Protein AF-A0A7J3D605-F1 (afdb_monomer)

Structure (mmCIF, N/CA/C/O backbone):
data_AF-A0A7J3D605-F1
#
_entry.id   AF-A0A7J3D605-F1
#
loop_
_atom_site.group_PDB
_atom_site.id
_atom_site.type_symbol
_atom_site.label_atom_id
_atom_site.label_alt_id
_atom_site.label_comp_id
_atom_site.label_asym_id
_atom_site.label_entity_id
_atom_site.label_seq_id
_atom_site.pdbx_PDB_ins_code
_atom_site.Cartn_x
_atom_site.Cartn_y
_atom_site.Cartn_z
_atom_site.occupancy
_atom_site.B_iso_or_equiv
_atom_site.auth_seq_id
_atom_site.auth_comp_id
_atom_site.auth_asym_id
_atom_site.auth_atom_id
_atom_site.pdbx_PDB_model_num
ATOM 1 N N . MET A 1 1 ? -11.232 12.537 16.073 1.00 71.38 1 MET A N 1
ATOM 2 C CA . MET A 1 1 ? -11.769 11.163 16.136 1.00 71.38 1 MET A CA 1
ATOM 3 C C . MET A 1 1 ? -11.693 10.624 14.723 1.00 71.38 1 MET A C 1
ATOM 5 O O . MET A 1 1 ? -11.995 11.393 13.822 1.00 71.38 1 MET A O 1
ATOM 9 N N . ILE A 1 2 ? -11.177 9.414 14.518 1.00 85.38 2 ILE A N 1
ATOM 10 C CA . ILE A 1 2 ? -11.037 8.836 13.175 1.00 85.38 2 ILE A CA 1
ATOM 11 C C . ILE A 1 2 ? -12.191 7.859 12.984 1.00 85.38 2 ILE A C 1
ATOM 13 O O . ILE A 1 2 ? -12.556 7.164 13.931 1.00 85.38 2 ILE A O 1
ATOM 17 N N . VAL A 1 3 ? -12.793 7.859 11.802 1.00 89.56 3 VAL A N 1
ATOM 18 C CA . VAL A 1 3 ? -13.947 7.022 11.472 1.00 89.56 3 VAL A CA 1
ATOM 19 C C . VAL A 1 3 ? -13.504 5.991 10.444 1.00 89.56 3 VAL A C 1
ATOM 21 O O . VAL A 1 3 ? -12.796 6.341 9.499 1.00 89.56 3 VAL A O 1
ATOM 24 N N . CYS A 1 4 ? -13.876 4.732 10.663 1.00 91.19 4 CYS A N 1
ATOM 25 C CA . CYS A 1 4 ? -13.661 3.660 9.703 1.00 91.19 4 CYS A CA 1
ATOM 26 C C . CYS A 1 4 ? -14.415 3.967 8.406 1.00 91.19 4 CYS A C 1
ATOM 28 O O . CYS A 1 4 ? -15.605 4.278 8.438 1.00 91.19 4 CYS A O 1
ATOM 30 N N . SER A 1 5 ? -13.730 3.850 7.274 1.00 94.38 5 SER A N 1
ATOM 31 C CA . SER A 1 5 ? -14.270 4.124 5.942 1.00 94.38 5 SER A CA 1
ATOM 32 C C . SER A 1 5 ? -15.248 3.063 5.442 1.00 94.38 5 SER A C 1
ATOM 34 O O . SER A 1 5 ? -15.880 3.291 4.419 1.00 94.38 5 SER A O 1
ATOM 36 N N . VAL A 1 6 ? -15.384 1.940 6.155 1.00 95.06 6 VAL A N 1
ATOM 37 C CA . VAL A 1 6 ? -16.303 0.850 5.800 1.00 95.06 6 VAL A CA 1
ATOM 38 C C . VAL A 1 6 ? -17.487 0.791 6.759 1.00 95.06 6 VAL A C 1
ATOM 40 O O . VAL A 1 6 ? -18.611 1.073 6.366 1.00 95.06 6 VAL A O 1
ATOM 43 N N . CYS A 1 7 ? -17.260 0.489 8.040 1.00 94.50 7 CYS A N 1
ATOM 44 C CA . CYS A 1 7 ? -18.358 0.270 8.992 1.00 94.50 7 CYS A CA 1
ATOM 45 C C . CYS A 1 7 ? -18.826 1.533 9.741 1.00 94.50 7 CYS A C 1
ATOM 47 O O . CYS A 1 7 ? -19.731 1.458 10.568 1.00 94.50 7 CYS A O 1
ATOM 49 N N . GLY A 1 8 ? -18.168 2.685 9.551 1.00 93.50 8 GLY A N 1
ATOM 50 C CA . GLY A 1 8 ? -18.451 3.906 10.322 1.00 93.50 8 GLY A CA 1
ATOM 51 C C . GLY A 1 8 ? -18.025 3.847 11.800 1.00 93.50 8 GLY A C 1
ATOM 52 O O . GLY A 1 8 ? -18.247 4.797 12.555 1.00 93.50 8 GLY A O 1
ATOM 53 N N . GLY A 1 9 ? -17.383 2.756 12.226 1.00 90.56 9 GLY A N 1
ATOM 54 C CA . GLY A 1 9 ? -16.877 2.566 13.582 1.00 90.56 9 GLY A CA 1
ATOM 55 C C . GLY A 1 9 ? -15.858 3.632 13.994 1.00 90.56 9 GLY A C 1
ATOM 56 O O . GLY A 1 9 ? -15.071 4.135 13.187 1.00 90.56 9 GLY A O 1
ATOM 57 N N . ARG A 1 10 ? -15.856 3.986 15.283 1.00 87.94 10 ARG A N 1
ATOM 58 C CA . ARG A 1 10 ? -14.944 4.994 15.841 1.00 87.94 10 ARG A CA 1
ATOM 59 C C . ARG A 1 10 ? -13.597 4.368 16.185 1.00 87.94 10 ARG A C 1
ATOM 61 O O . ARG A 1 10 ? -13.510 3.513 17.058 1.00 87.94 10 ARG A O 1
ATOM 68 N N . ILE A 1 11 ? -12.534 4.876 15.574 1.00 84.19 11 ILE A N 1
ATOM 69 C CA . ILE A 1 11 ? -11.158 4.474 15.860 1.00 84.19 11 ILE A CA 1
ATOM 70 C C . ILE A 1 11 ? -10.579 5.447 16.891 1.00 84.19 11 ILE A C 1
ATOM 72 O O . ILE A 1 11 ? -10.310 6.624 16.604 1.00 84.19 11 ILE A O 1
ATOM 76 N N . GLN A 1 12 ? -10.387 4.957 18.116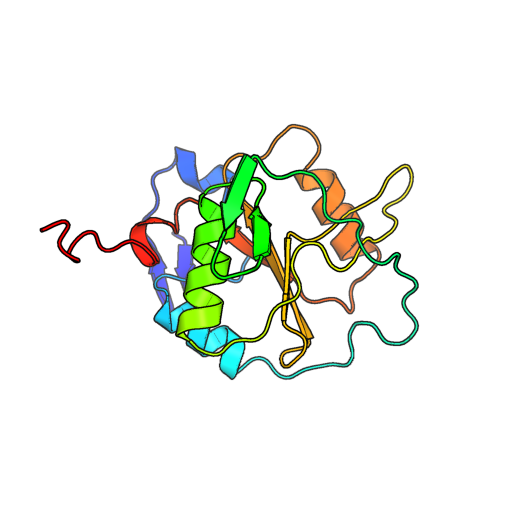 1.00 79.38 12 GLN A N 1
ATOM 77 C CA . GLN A 1 12 ? -9.674 5.697 19.152 1.00 79.38 12 GLN A CA 1
ATOM 78 C C . GLN A 1 12 ? -8.165 5.603 18.893 1.00 79.38 12 GLN A C 1
ATOM 80 O O . GLN A 1 12 ? -7.606 4.517 18.781 1.00 79.38 12 GLN A O 1
ATOM 85 N N . LYS A 1 13 ? -7.492 6.751 18.779 1.00 72.38 13 LYS A N 1
ATOM 86 C CA . LYS A 1 13 ? -6.028 6.833 18.662 1.00 72.38 13 LYS A CA 1
ATOM 87 C C . LYS A 1 13 ? -5.491 7.856 19.647 1.00 72.38 13 LYS A C 1
ATOM 89 O O . LYS A 1 13 ? -6.101 8.920 19.821 1.00 72.38 13 LYS A O 1
ATOM 94 N N . LYS A 1 14 ? -4.332 7.551 20.238 1.00 70.75 14 LYS A N 1
ATOM 95 C CA . LYS A 1 14 ? -3.591 8.491 21.083 1.00 70.75 14 LYS A CA 1
ATOM 96 C C . LYS A 1 14 ? -3.201 9.715 20.247 1.00 70.75 14 LYS A C 1
ATOM 98 O O . LYS A 1 14 ? -3.036 9.636 19.029 1.00 70.75 14 LYS A O 1
ATOM 103 N N . SER A 1 15 ? -3.081 10.876 20.884 1.00 66.06 15 SER A N 1
ATOM 104 C CA . SER A 1 15 ? -2.797 12.147 20.198 1.00 66.06 15 SER A CA 1
ATOM 105 C C . SER A 1 15 ? -1.515 12.095 19.358 1.00 66.06 15 SER A C 1
ATOM 107 O O . SER A 1 15 ? -1.511 12.583 18.228 1.00 66.06 15 SER A O 1
ATOM 109 N N . HIS A 1 16 ? -0.465 11.436 19.862 1.00 67.06 16 HIS A N 1
ATOM 110 C CA . HIS A 1 16 ? 0.809 11.280 19.156 1.00 67.06 16 HIS A CA 1
ATOM 111 C C . HIS A 1 16 ? 0.714 10.421 17.888 1.00 67.06 16 HIS A C 1
ATOM 113 O O . HIS A 1 16 ? 1.522 10.611 16.981 1.00 67.06 16 HIS A O 1
ATOM 119 N N . ASP A 1 17 ? -0.282 9.536 17.789 1.00 69.50 17 ASP A N 1
ATOM 120 C CA . ASP A 1 17 ? -0.466 8.643 16.643 1.00 69.50 17 ASP A CA 1
ATOM 121 C C . ASP A 1 17 ? -1.157 9.324 15.461 1.00 69.50 17 ASP A C 1
ATOM 123 O O . ASP A 1 17 ? -1.003 8.923 14.306 1.00 69.50 17 ASP A O 1
ATOM 127 N N . ARG A 1 18 ? -1.904 10.402 15.726 1.00 70.31 18 ARG A N 1
ATOM 128 C CA . ARG A 1 18 ? -2.664 11.119 14.693 1.00 70.31 18 ARG A CA 1
ATOM 129 C C . ARG A 1 18 ? -1.776 11.719 13.609 1.00 70.31 18 ARG A C 1
ATOM 131 O O . ARG A 1 18 ? -2.226 11.858 12.482 1.00 70.31 18 ARG A O 1
ATOM 138 N N . LYS A 1 19 ? -0.515 12.041 13.916 1.00 70.12 19 LYS A N 1
ATOM 139 C CA . LYS A 1 19 ? 0.434 12.603 12.937 1.00 70.12 19 LYS A CA 1
ATOM 140 C C . LYS A 1 19 ? 0.844 11.608 11.845 1.00 70.12 19 LYS A C 1
ATOM 142 O O . LYS A 1 19 ? 1.393 12.026 10.816 1.00 70.12 19 LYS A O 1
ATOM 147 N N . TYR A 1 20 ? 0.624 10.313 12.080 1.00 67.62 20 TYR A N 1
ATOM 148 C CA . TYR A 1 20 ? 0.895 9.265 11.103 1.00 67.62 20 TYR A CA 1
ATOM 149 C C . TYR A 1 20 ? -0.281 9.071 10.155 1.00 67.62 20 TYR A C 1
ATOM 151 O O . TYR A 1 20 ? -0.019 8.859 8.977 1.00 67.62 20 TYR A O 1
ATOM 159 N N . MET A 1 21 ? -1.515 9.269 10.634 1.00 75.12 21 MET A N 1
ATOM 160 C CA . MET A 1 21 ? -2.759 9.197 9.860 1.00 75.12 21 MET A CA 1
ATOM 161 C C . MET A 1 21 ? -2.790 10.324 8.826 1.00 75.12 21 MET A C 1
ATOM 163 O O . MET A 1 21 ? -3.069 11.480 9.146 1.00 75.12 21 MET A O 1
ATOM 167 N N . PHE A 1 22 ? -2.391 9.996 7.600 1.00 73.81 22 PHE A N 1
ATOM 168 C CA . PHE A 1 22 ? -2.104 11.001 6.579 1.00 73.81 22 PHE A CA 1
ATOM 169 C C . PHE A 1 22 ? -3.339 11.361 5.751 1.00 73.81 22 PHE A C 1
ATOM 171 O O . PHE A 1 22 ? -3.585 12.543 5.513 1.00 73.81 22 PHE A O 1
ATOM 178 N N . ARG A 1 23 ? -4.107 10.357 5.324 1.00 83.62 23 ARG A N 1
ATOM 179 C CA . ARG A 1 23 ? -5.354 10.523 4.571 1.00 83.62 23 ARG A CA 1
ATOM 180 C C . ARG A 1 23 ? -6.215 9.256 4.661 1.00 83.62 23 ARG A C 1
ATOM 182 O O . ARG A 1 23 ? -5.635 8.185 4.837 1.00 83.62 23 ARG A O 1
ATOM 189 N N . PRO A 1 24 ? -7.551 9.368 4.530 1.00 85.62 24 PRO A N 1
ATOM 190 C CA . PRO A 1 24 ? -8.430 8.211 4.366 1.00 85.62 24 PRO A CA 1
ATOM 191 C C . PRO A 1 24 ? -8.146 7.460 3.045 1.00 85.62 24 PRO A C 1
ATOM 193 O O . PRO A 1 24 ? -7.514 8.039 2.153 1.00 85.62 24 PRO A O 1
ATOM 196 N N . PRO A 1 25 ? -8.635 6.215 2.894 1.00 92.50 25 PRO A N 1
ATOM 197 C CA . PRO A 1 25 ? -9.503 5.490 3.829 1.00 92.50 25 PRO A CA 1
ATOM 198 C C . PRO A 1 25 ? -8.787 5.008 5.100 1.00 92.50 25 PRO A C 1
ATOM 200 O O . PRO A 1 25 ? -7.569 4.856 5.131 1.00 92.50 25 PRO A O 1
ATOM 203 N N . TYR A 1 26 ? -9.559 4.800 6.169 1.00 89.94 26 TYR A N 1
ATOM 204 C CA . TYR A 1 26 ? -9.084 4.250 7.441 1.00 89.94 26 TYR A CA 1
ATOM 205 C C . TYR A 1 26 ? -9.890 3.010 7.806 1.00 89.94 26 TYR A C 1
ATOM 207 O O . TYR A 1 26 ? -11.103 2.994 7.614 1.00 89.94 26 TYR A O 1
ATOM 215 N N . PHE A 1 27 ? -9.253 2.010 8.412 1.00 90.00 27 PHE A N 1
ATOM 216 C CA . PHE A 1 27 ? -9.914 0.748 8.747 1.00 90.00 27 PHE A CA 1
ATOM 217 C C . PHE A 1 27 ? -9.770 0.448 10.237 1.00 90.00 27 PHE A C 1
ATOM 219 O O . PHE A 1 27 ? -8.711 0.674 10.827 1.00 90.00 27 PHE A O 1
ATOM 226 N N . CYS A 1 28 ? -10.858 -0.006 10.861 1.00 87.12 28 CYS A N 1
ATOM 227 C CA . CYS A 1 28 ? -10.870 -0.372 12.278 1.00 87.12 28 CYS A CA 1
ATOM 228 C C . CYS A 1 28 ? -10.549 -1.845 12.531 1.00 87.12 28 CYS A C 1
ATOM 230 O O . CYS A 1 28 ? -10.290 -2.184 13.678 1.00 87.12 28 CYS A O 1
ATOM 232 N N . SER A 1 29 ? -10.588 -2.687 11.497 1.00 87.38 29 SER A N 1
ATOM 233 C CA . SER A 1 29 ? -10.287 -4.114 11.573 1.00 87.38 29 SER A CA 1
ATOM 234 C C . SER A 1 29 ? -9.782 -4.641 10.218 1.00 87.38 29 SER A C 1
ATOM 236 O O . SER A 1 29 ? -9.840 -3.913 9.217 1.00 87.38 29 SER A O 1
ATOM 238 N N . GLY A 1 30 ? -9.275 -5.877 10.189 1.00 88.94 30 GLY A N 1
ATOM 239 C CA . GLY A 1 30 ? -8.797 -6.527 8.974 1.00 88.94 30 GLY A CA 1
ATOM 240 C C . GLY A 1 30 ? -9.969 -6.838 8.050 1.00 88.94 30 GLY A C 1
ATOM 241 O O . GLY A 1 30 ? -9.902 -6.581 6.856 1.00 88.94 30 GLY A O 1
ATOM 242 N N . GLU A 1 31 ? -11.104 -7.237 8.617 1.00 91.19 31 GLU A N 1
ATOM 243 C CA . GLU A 1 31 ? -12.359 -7.482 7.903 1.00 91.19 31 GLU A CA 1
ATOM 244 C C . GLU A 1 31 ? -12.841 -6.220 7.187 1.00 91.19 31 GLU A C 1
ATOM 246 O O . GLU A 1 31 ? -13.269 -6.287 6.041 1.00 91.19 31 GLU A O 1
ATOM 251 N N . CYS A 1 32 ? -12.719 -5.044 7.817 1.00 93.12 32 CYS A N 1
ATOM 252 C CA . CYS A 1 32 ? -13.031 -3.783 7.143 1.00 93.12 32 CYS A CA 1
ATOM 253 C C . CYS A 1 32 ? -12.064 -3.488 5.989 1.00 93.12 32 CYS A C 1
ATOM 255 O O . CYS A 1 32 ? -12.485 -2.916 4.988 1.00 93.12 32 CYS A O 1
ATOM 257 N N . LEU A 1 33 ? -10.783 -3.852 6.102 1.00 94.06 33 LEU A N 1
ATOM 258 C CA . LEU A 1 33 ? -9.854 -3.743 4.977 1.00 94.06 33 LEU A CA 1
ATOM 259 C C . LEU A 1 33 ? -10.241 -4.711 3.848 1.00 94.06 33 LEU A C 1
ATOM 261 O O . LEU A 1 33 ? -10.308 -4.291 2.698 1.00 94.06 33 LEU A O 1
ATOM 265 N N . LEU A 1 34 ? -10.524 -5.977 4.164 1.00 94.56 34 LEU A N 1
ATOM 266 C CA . LEU A 1 34 ? -10.934 -6.977 3.176 1.00 94.56 34 LEU A CA 1
ATOM 267 C C . LEU A 1 34 ? -12.211 -6.556 2.459 1.00 94.56 34 LEU A C 1
ATOM 269 O O . LEU A 1 34 ? -12.243 -6.568 1.234 1.00 94.56 34 LEU A O 1
ATOM 273 N N . GLN A 1 35 ? -13.230 -6.123 3.203 1.00 96.31 35 GLN A N 1
ATOM 274 C CA . GLN A 1 35 ? -14.480 -5.632 2.630 1.00 96.31 35 GLN A C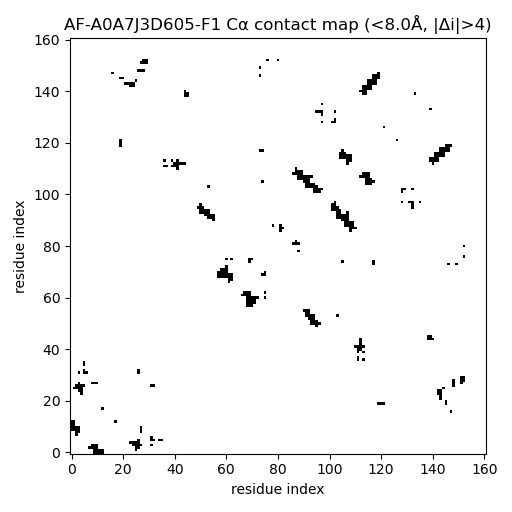A 1
ATOM 275 C C . GLN A 1 35 ? -14.220 -4.475 1.660 1.00 96.31 35 GLN A C 1
ATOM 277 O O . GLN A 1 35 ? -14.723 -4.490 0.542 1.00 96.31 35 GLN A O 1
ATOM 282 N N . PHE A 1 36 ? -13.373 -3.513 2.044 1.00 96.75 36 PHE A N 1
ATOM 283 C CA . PHE A 1 36 ? -12.984 -2.424 1.149 1.00 96.75 36 PHE A CA 1
ATOM 284 C C . PHE A 1 36 ? -12.309 -2.929 -0.130 1.00 96.75 36 PHE A C 1
ATOM 286 O O . PHE A 1 36 ? -12.655 -2.465 -1.210 1.00 96.75 36 PHE A O 1
ATOM 293 N N . ILE A 1 37 ? -11.363 -3.868 -0.021 1.00 96.94 37 ILE A N 1
ATOM 294 C CA . ILE A 1 37 ? -10.661 -4.435 -1.181 1.00 96.94 37 ILE A CA 1
ATOM 295 C C . ILE A 1 37 ? -11.648 -5.170 -2.101 1.00 96.94 37 ILE A C 1
ATOM 297 O O . ILE 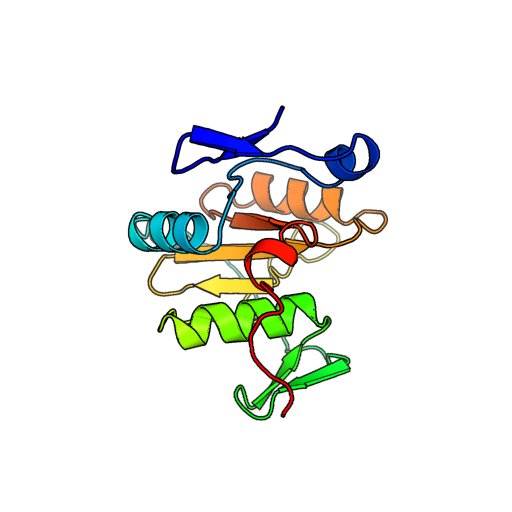A 1 37 ? -11.625 -4.952 -3.310 1.00 96.94 37 ILE A O 1
ATOM 301 N N . TYR A 1 38 ? -12.538 -5.999 -1.551 1.00 96.31 38 TYR A N 1
ATOM 302 C CA . TYR A 1 38 ? -13.516 -6.759 -2.334 1.00 96.31 38 TYR A CA 1
ATOM 303 C C . TYR A 1 38 ? -14.566 -5.876 -3.017 1.00 96.31 38 TYR A C 1
ATOM 305 O O . TYR A 1 38 ? -14.960 -6.166 -4.146 1.00 96.31 38 TYR A O 1
ATOM 313 N N . ASP A 1 39 ? -14.983 -4.785 -2.374 1.00 95.81 39 ASP A N 1
ATOM 314 C CA . ASP A 1 39 ? -15.924 -3.823 -2.958 1.00 95.81 39 ASP A CA 1
ATOM 315 C C . ASP A 1 39 ? -15.261 -2.888 -3.981 1.00 95.81 39 ASP A C 1
ATOM 317 O O . ASP A 1 39 ? -15.945 -2.248 -4.792 1.00 95.81 39 ASP A O 1
ATOM 321 N N . HIS A 1 40 ? -13.931 -2.779 -3.946 1.00 94.75 40 HIS A N 1
ATOM 322 C CA . HIS A 1 40 ? -13.178 -1.899 -4.821 1.00 94.75 40 HIS A CA 1
ATOM 323 C 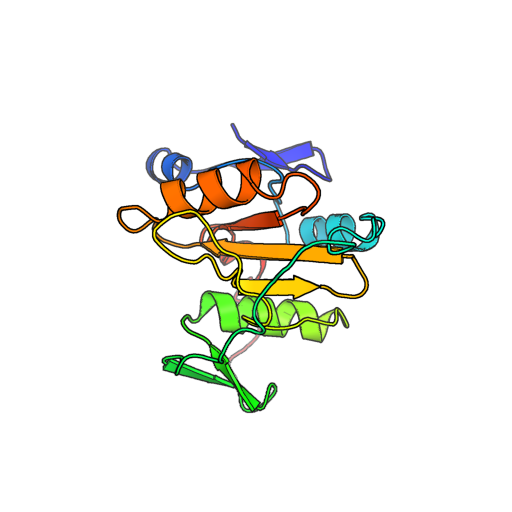C . HIS A 1 40 ? -13.152 -2.446 -6.256 1.00 94.75 40 HIS A C 1
ATOM 325 O O . HIS A 1 40 ? -12.616 -3.518 -6.542 1.00 94.75 40 HIS A O 1
ATOM 331 N N . LYS A 1 41 ? -13.751 -1.681 -7.176 1.00 91.44 41 LYS A N 1
ATOM 332 C CA . LYS A 1 41 ? -13.847 -2.033 -8.595 1.00 91.44 41 LYS A CA 1
ATOM 333 C C . LYS A 1 41 ? -12.615 -1.537 -9.359 1.00 91.44 41 LYS A C 1
ATOM 335 O O . LYS A 1 41 ? -12.366 -0.329 -9.315 1.00 91.44 41 LYS A O 1
ATOM 340 N N . PRO A 1 42 ? -11.933 -2.409 -10.123 1.00 91.62 42 PRO A N 1
ATOM 341 C CA . PRO A 1 42 ? -10.802 -2.014 -10.953 1.00 91.62 42 PRO A CA 1
ATOM 342 C C . PRO A 1 42 ? -11.154 -0.919 -11.960 1.00 91.62 42 PRO A C 1
ATOM 344 O O . PRO A 1 42 ? -12.267 -0.903 -12.496 1.00 91.62 42 PRO A O 1
ATOM 347 N N . ARG A 1 43 ? -10.206 -0.017 -12.247 1.00 91.50 43 ARG A N 1
ATOM 348 C CA . ARG A 1 43 ? -10.420 1.129 -13.149 1.00 91.50 43 ARG A CA 1
ATOM 349 C C . ARG A 1 43 ? -9.397 1.240 -14.281 1.00 91.50 43 ARG A C 1
ATOM 351 O O . ARG A 1 43 ? -9.394 2.256 -14.969 1.00 91.50 43 ARG A O 1
ATOM 358 N N . ASN A 1 44 ? -8.570 0.216 -14.495 1.00 89.88 44 ASN A N 1
ATOM 359 C CA . ASN A 1 44 ? -7.438 0.241 -15.429 1.00 89.88 44 ASN A CA 1
ATOM 360 C C . ASN A 1 44 ? -6.529 1.459 -15.191 1.00 89.88 44 ASN A C 1
ATOM 362 O O . ASN A 1 44 ? -6.117 2.150 -16.119 1.00 89.88 44 ASN A O 1
ATOM 366 N N . SER A 1 45 ? -6.216 1.730 -13.925 1.00 90.62 45 SER A N 1
ATOM 367 C CA . SER A 1 45 ? -5.539 2.940 -13.457 1.00 90.62 45 SER A CA 1
ATOM 368 C C . SER A 1 45 ? -4.166 3.168 -14.086 1.00 90.62 45 SER A C 1
ATOM 370 O O . SER A 1 45 ? -3.709 4.310 -14.141 1.00 90.62 45 SER A O 1
ATOM 372 N N . LEU A 1 46 ? -3.539 2.090 -14.568 1.00 92.88 46 LEU A N 1
ATOM 373 C CA . LEU A 1 46 ? -2.227 2.061 -15.210 1.00 92.88 46 LEU A CA 1
ATOM 374 C C . LEU A 1 46 ? -2.269 2.254 -16.734 1.00 92.88 46 LEU A C 1
ATOM 376 O O . LEU A 1 46 ? -1.212 2.301 -17.365 1.00 92.88 46 LEU A O 1
ATOM 380 N N . GLU A 1 47 ? -3.450 2.363 -17.346 1.00 93.50 47 GLU A N 1
ATOM 381 C CA . GLU A 1 47 ? -3.574 2.559 -18.791 1.00 93.50 47 GLU A CA 1
ATOM 382 C C . GLU A 1 47 ? -2.898 3.867 -19.231 1.00 93.50 47 GLU A C 1
ATOM 384 O O . GLU A 1 47 ? -3.160 4.946 -18.702 1.00 93.50 47 GLU A O 1
ATOM 389 N N . GLY A 1 48 ? -1.977 3.763 -20.194 1.00 91.25 48 GLY A N 1
ATOM 390 C CA . GLY A 1 48 ? -1.219 4.907 -20.707 1.00 91.25 48 GLY A CA 1
ATOM 391 C C . GLY A 1 48 ? -0.176 5.487 -19.740 1.00 91.25 48 GLY A C 1
ATOM 392 O O . GLY A 1 48 ? 0.476 6.473 -20.086 1.00 91.25 48 GLY A O 1
ATOM 393 N N . ILE A 1 49 ? 0.024 4.894 -18.557 1.00 93.50 49 ILE A N 1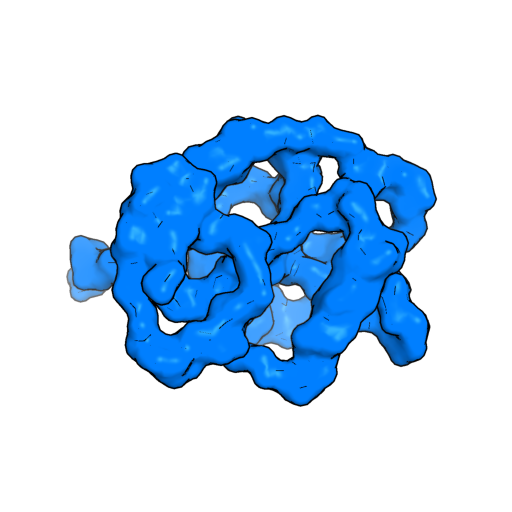
ATOM 394 C CA . ILE A 1 49 ? 1.033 5.344 -17.592 1.00 93.50 49 ILE A CA 1
ATOM 395 C C . ILE A 1 49 ? 2.346 4.607 -17.822 1.00 93.50 49 ILE A C 1
ATOM 397 O O . ILE A 1 49 ? 2.418 3.382 -17.774 1.00 93.50 49 ILE A O 1
ATOM 401 N N . HIS A 1 50 ? 3.420 5.375 -17.993 1.00 91.94 50 HIS A N 1
ATOM 402 C CA . HIS A 1 50 ? 4.769 4.830 -17.965 1.00 91.94 50 HIS A CA 1
ATOM 403 C C . HIS A 1 50 ? 5.233 4.601 -16.519 1.00 91.94 50 HIS A C 1
ATOM 405 O O . HIS A 1 50 ? 5.223 5.519 -15.695 1.00 91.94 50 HIS A O 1
ATOM 411 N N . PHE A 1 51 ? 5.692 3.385 -16.234 1.00 92.69 51 PHE A N 1
ATOM 412 C CA . PHE A 1 51 ? 6.318 2.993 -14.976 1.00 92.69 51 PHE A CA 1
ATOM 413 C C . PHE A 1 51 ? 7.490 2.054 -15.256 1.00 92.69 51 PHE A C 1
ATOM 415 O O . PHE A 1 51 ? 7.531 1.349 -16.263 1.00 92.69 51 PHE A O 1
ATOM 422 N N . LEU A 1 52 ? 8.439 2.018 -14.330 1.00 91.44 52 LEU A N 1
ATOM 423 C CA . LEU A 1 52 ? 9.495 1.019 -14.316 1.00 91.44 52 LEU A CA 1
ATOM 424 C C . LEU A 1 52 ? 9.024 -0.164 -13.474 1.00 91.44 52 LEU A C 1
ATOM 426 O O . LEU A 1 52 ? 8.437 0.028 -12.406 1.00 91.44 52 LEU A O 1
ATOM 430 N N . ARG A 1 53 ? 9.297 -1.393 -13.920 1.00 90.56 53 ARG A N 1
ATOM 431 C CA . ARG A 1 53 ? 9.151 -2.553 -13.036 1.00 90.56 53 ARG A CA 1
ATOM 432 C C . ARG A 1 53 ? 10.142 -2.398 -11.892 1.00 90.56 53 ARG A C 1
ATOM 434 O O . ARG A 1 53 ? 11.315 -2.103 -12.123 1.00 90.56 53 ARG A O 1
ATOM 441 N N . GLY A 1 54 ? 9.645 -2.487 -10.665 1.00 73.19 54 GLY A N 1
ATOM 442 C CA . GLY A 1 54 ? 10.500 -2.291 -9.508 1.00 73.19 54 GLY A CA 1
ATOM 443 C C . GLY A 1 54 ? 11.519 -3.417 -9.405 1.00 73.19 54 GLY A C 1
ATOM 444 O O . GLY A 1 54 ? 11.218 -4.587 -9.638 1.00 73.19 54 GLY A O 1
ATOM 445 N N . ASN A 1 55 ? 12.752 -3.042 -9.084 1.00 71.38 55 ASN A N 1
ATOM 446 C CA . ASN A 1 55 ? 13.766 -4.007 -8.703 1.00 71.38 55 ASN A CA 1
ATOM 447 C C . ASN A 1 55 ? 13.559 -4.310 -7.227 1.00 71.38 55 ASN A C 1
ATOM 449 O O . ASN A 1 55 ? 13.677 -3.397 -6.406 1.00 71.38 55 ASN A O 1
ATOM 453 N N . LEU A 1 56 ? 13.271 -5.575 -6.909 1.00 69.81 56 LEU A N 1
ATOM 454 C CA . LEU A 1 56 ? 13.210 -6.038 -5.529 1.00 69.81 56 LEU A CA 1
ATOM 455 C C . LEU A 1 56 ? 14.508 -5.643 -4.827 1.00 69.81 56 LEU A C 1
ATOM 457 O O . LEU A 1 56 ? 15.594 -6.134 -5.144 1.00 69.81 56 LEU A O 1
ATOM 461 N N . SER A 1 57 ? 14.391 -4.701 -3.901 1.00 63.84 57 SER A N 1
ATOM 462 C CA . SER A 1 57 ? 15.508 -4.328 -3.053 1.00 63.84 57 SER A CA 1
ATOM 463 C C . SER A 1 57 ? 15.755 -5.435 -2.029 1.00 63.84 57 SER A C 1
ATOM 465 O O . SER A 1 57 ? 14.851 -6.200 -1.688 1.00 63.84 57 SER A O 1
ATOM 467 N N . VAL A 1 58 ? 16.984 -5.545 -1.519 1.00 74.06 58 VAL A N 1
ATOM 468 C CA . VAL A 1 58 ? 17.284 -6.525 -0.468 1.00 74.06 58 VAL A CA 1
ATOM 469 C C . VAL A 1 58 ? 16.604 -6.075 0.828 1.00 74.06 58 VAL A C 1
ATOM 471 O O . VAL A 1 58 ? 17.128 -5.239 1.564 1.00 74.06 58 VAL A O 1
ATOM 474 N N . GLY A 1 59 ? 15.409 -6.606 1.085 1.00 83.50 59 GLY A N 1
ATOM 475 C CA . GLY A 1 59 ? 14.746 -6.513 2.381 1.00 83.50 59 GLY A CA 1
ATOM 476 C C . GLY A 1 59 ? 15.491 -7.318 3.452 1.00 83.50 59 GLY A C 1
ATOM 477 O O . GLY A 1 59 ? 16.228 -8.255 3.143 1.00 83.50 59 GLY A O 1
ATOM 478 N N . SER A 1 60 ? 15.294 -6.970 4.723 1.00 90.75 60 SER A N 1
ATOM 479 C CA . SER A 1 60 ? 15.915 -7.668 5.858 1.00 90.75 60 SER A CA 1
ATOM 480 C C . SER A 1 60 ? 15.087 -8.846 6.383 1.00 90.75 60 SER A C 1
ATOM 482 O O . SER A 1 60 ? 15.607 -9.650 7.154 1.00 90.75 60 SER A O 1
ATOM 484 N N . ILE A 1 61 ? 13.818 -8.969 5.975 1.00 93.19 61 ILE A N 1
ATOM 485 C CA . ILE A 1 61 ? 12.891 -10.003 6.455 1.00 93.19 61 ILE A CA 1
ATOM 486 C C . ILE A 1 61 ? 12.626 -11.019 5.344 1.00 93.19 61 ILE A C 1
ATOM 488 O O . ILE A 1 61 ? 11.780 -10.795 4.480 1.00 93.19 61 ILE A O 1
ATOM 492 N N . TRP A 1 62 ? 13.343 -12.143 5.359 1.00 94.69 62 TRP A N 1
ATOM 493 C CA . TRP A 1 62 ? 13.142 -13.227 4.393 1.00 94.69 62 TRP A CA 1
ATOM 494 C C . TRP A 1 62 ? 11.818 -13.964 4.631 1.00 94.69 62 TRP A C 1
ATOM 496 O O . TRP A 1 62 ? 11.563 -14.452 5.733 1.00 94.69 62 TRP A O 1
ATOM 506 N N . SER A 1 63 ? 11.011 -14.122 3.579 1.00 95.12 63 SER A N 1
ATOM 507 C CA . SER A 1 63 ? 9.836 -14.992 3.584 1.00 95.12 63 SER A CA 1
ATOM 508 C C . SER A 1 63 ? 10.076 -16.232 2.740 1.00 95.12 63 SER A C 1
ATOM 510 O O . SER A 1 63 ? 10.108 -16.173 1.512 1.00 95.12 63 SER A O 1
ATOM 512 N N . LYS A 1 64 ? 10.130 -17.396 3.395 1.00 95.81 64 LYS A N 1
ATOM 513 C CA . LYS A 1 64 ? 10.147 -18.683 2.688 1.00 95.81 64 LYS A CA 1
ATOM 514 C C . LYS A 1 64 ? 8.867 -18.908 1.873 1.00 95.81 64 LYS A C 1
ATOM 516 O O . LYS A 1 64 ? 8.939 -19.508 0.809 1.00 95.81 64 LYS A O 1
ATOM 521 N N . ARG A 1 65 ? 7.714 -18.432 2.366 1.00 95.31 65 ARG A N 1
ATOM 522 C CA . ARG A 1 65 ? 6.406 -18.584 1.704 1.00 95.31 65 ARG A CA 1
ATOM 523 C C . ARG A 1 65 ? 6.355 -17.848 0.368 1.00 95.31 65 ARG A C 1
ATOM 525 O O . ARG A 1 65 ? 5.859 -18.400 -0.603 1.00 95.31 65 ARG A O 1
ATOM 532 N N . HIS A 1 66 ? 6.872 -16.622 0.344 1.00 94.31 66 HIS A N 1
ATOM 533 C CA . HIS A 1 66 ? 6.788 -15.737 -0.822 1.00 94.31 66 HIS A CA 1
ATOM 534 C C . HIS A 1 66 ? 8.047 -15.785 -1.695 1.00 94.31 66 HIS A C 1
ATOM 536 O O . HIS A 1 66 ? 8.039 -15.268 -2.805 1.00 94.31 66 HIS A O 1
ATOM 542 N N . GLY A 1 67 ? 9.136 -16.387 -1.203 1.00 94.19 67 GLY A N 1
ATOM 543 C CA . GLY A 1 67 ? 10.413 -16.465 -1.917 1.00 94.19 67 GLY A CA 1
ATOM 544 C C . GLY A 1 67 ? 11.107 -15.110 -2.098 1.00 94.19 67 GLY A C 1
ATOM 545 O O . GLY A 1 67 ? 11.941 -14.970 -2.988 1.00 94.19 67 GLY A O 1
ATOM 546 N N . ILE A 1 68 ? 10.756 -14.114 -1.280 1.00 93.44 68 ILE A N 1
ATOM 547 C CA . ILE A 1 68 ? 11.244 -12.731 -1.357 1.00 93.44 68 ILE A CA 1
ATOM 548 C C . ILE A 1 68 ? 11.544 -12.179 0.041 1.00 93.44 68 ILE A C 1
ATOM 550 O O . ILE A 1 68 ? 11.060 -12.705 1.049 1.00 93.44 68 ILE A O 1
ATOM 554 N N . SER A 1 69 ? 12.319 -11.094 0.098 1.00 94.50 69 SER A N 1
ATOM 555 C CA . SER A 1 69 ? 12.572 -10.350 1.334 1.00 94.50 69 SER A CA 1
ATOM 556 C C . SER A 1 69 ? 11.752 -9.063 1.404 1.00 94.50 69 SER A C 1
ATOM 558 O O . SER A 1 69 ? 11.778 -8.261 0.474 1.00 94.50 69 SER A O 1
ATOM 560 N N . PHE A 1 70 ? 11.107 -8.823 2.544 1.00 93.88 70 PHE A N 1
ATOM 561 C CA . PHE A 1 70 ? 10.389 -7.583 2.854 1.00 93.88 70 PHE A CA 1
ATOM 562 C C . PHE A 1 70 ? 11.292 -6.596 3.602 1.00 93.88 70 PHE A C 1
ATOM 564 O O . PHE A 1 70 ? 12.217 -7.009 4.316 1.00 93.88 70 PHE A O 1
ATOM 571 N N . ARG A 1 71 ? 11.052 -5.285 3.460 1.00 91.81 71 ARG A N 1
ATOM 572 C CA . ARG A 1 71 ? 11.860 -4.256 4.143 1.00 91.81 71 ARG A CA 1
ATOM 573 C C . ARG A 1 71 ? 11.488 -4.109 5.610 1.00 91.81 71 ARG A C 1
ATOM 575 O O . ARG A 1 71 ? 12.295 -3.608 6.394 1.00 91.81 71 ARG A O 1
ATOM 582 N N . SER A 1 72 ? 10.289 -4.535 5.992 1.00 90.50 72 SER A N 1
ATOM 583 C CA . SER A 1 72 ? 9.841 -4.498 7.377 1.00 90.50 72 SER A CA 1
ATOM 584 C C . SER A 1 72 ? 8.984 -5.701 7.758 1.00 90.50 72 SER A C 1
ATOM 586 O O . SER A 1 72 ? 8.361 -6.351 6.918 1.00 90.50 72 SER A O 1
ATOM 588 N N . LEU A 1 73 ? 8.908 -5.965 9.067 1.00 89.12 73 LEU A N 1
ATOM 589 C CA . LEU A 1 73 ? 7.986 -6.961 9.612 1.00 89.12 73 LEU A CA 1
ATOM 590 C C . LEU A 1 73 ? 6.528 -6.609 9.267 1.00 89.12 73 LEU A C 1
ATOM 592 O O . LEU A 1 73 ? 5.717 -7.505 9.078 1.00 89.12 73 LEU A O 1
ATOM 596 N N . PHE A 1 74 ? 6.195 -5.318 9.127 1.00 89.69 74 PHE A N 1
ATOM 597 C CA . PHE A 1 74 ? 4.833 -4.909 8.781 1.00 89.69 74 PHE A CA 1
ATOM 598 C C . PHE A 1 74 ? 4.447 -5.353 7.379 1.00 89.69 74 PHE A C 1
ATOM 600 O O . PHE A 1 74 ? 3.364 -5.886 7.181 1.00 89.69 74 PHE A O 1
ATOM 607 N N . GLU A 1 75 ? 5.331 -5.119 6.411 1.00 93.31 75 GLU A N 1
ATOM 608 C CA . GLU A 1 75 ? 5.106 -5.510 5.024 1.00 93.31 75 GLU A CA 1
ATOM 609 C C . GLU A 1 75 ? 5.001 -7.030 4.917 1.00 93.31 75 GLU A C 1
ATOM 611 O O . GLU A 1 75 ? 4.054 -7.525 4.318 1.00 93.31 75 GLU A O 1
ATOM 616 N N . TYR A 1 76 ? 5.900 -7.770 5.577 1.00 92.88 76 TYR A N 1
ATOM 617 C CA . TYR A 1 76 ? 5.822 -9.233 5.658 1.00 92.88 76 TYR A CA 1
ATOM 618 C C . TYR A 1 76 ? 4.456 -9.708 6.179 1.00 92.88 76 TYR A C 1
ATOM 620 O O . TYR A 1 76 ? 3.831 -10.613 5.627 1.00 92.88 76 TYR A O 1
ATOM 628 N N . ASN A 1 77 ? 3.968 -9.052 7.224 1.00 91.44 77 ASN A N 1
ATOM 629 C CA . ASN A 1 77 ? 2.694 -9.354 7.852 1.00 91.44 77 ASN A CA 1
ATOM 630 C C . ASN A 1 77 ? 1.492 -9.026 6.957 1.00 91.44 77 ASN A C 1
ATOM 632 O O . ASN A 1 77 ? 0.578 -9.839 6.842 1.00 91.44 77 ASN A O 1
ATOM 636 N N . VAL A 1 78 ? 1.509 -7.874 6.282 1.00 93.44 78 VAL A N 1
ATOM 637 C CA . VAL A 1 78 ? 0.492 -7.510 5.285 1.00 93.44 78 VAL A CA 1
ATOM 638 C C . VAL A 1 78 ? 0.493 -8.519 4.134 1.00 93.44 78 VAL A C 1
ATOM 640 O O . VAL A 1 78 ? -0.571 -8.983 3.739 1.00 93.44 78 VAL A O 1
ATOM 643 N N . ALA A 1 79 ? 1.665 -8.932 3.646 1.00 95.12 79 ALA A N 1
ATOM 644 C CA . ALA A 1 79 ? 1.788 -9.932 2.587 1.00 95.12 79 ALA A CA 1
ATOM 645 C C . ALA A 1 79 ? 1.177 -11.288 2.981 1.00 95.12 79 ALA A C 1
ATOM 647 O O . ALA A 1 79 ? 0.471 -11.913 2.185 1.00 95.12 79 ALA A O 1
ATOM 648 N N . ASN A 1 80 ? 1.419 -11.740 4.216 1.00 94.06 80 ASN A N 1
ATOM 649 C CA . ASN A 1 80 ? 0.784 -12.945 4.751 1.00 94.06 80 ASN A CA 1
ATOM 650 C C . ASN A 1 80 ? -0.730 -12.783 4.848 1.00 94.06 80 ASN A C 1
ATOM 652 O O . ASN A 1 80 ? -1.441 -13.628 4.318 1.00 94.06 80 ASN A O 1
ATOM 656 N N . TYR A 1 81 ? -1.214 -11.674 5.411 1.00 93.62 81 TYR A N 1
ATOM 657 C CA . TYR A 1 81 ? -2.646 -11.413 5.540 1.00 93.62 81 TYR A CA 1
ATOM 658 C C . TYR A 1 81 ? -3.372 -11.413 4.188 1.00 93.62 81 TYR A C 1
ATOM 660 O O . TYR A 1 81 ? -4.423 -12.037 4.048 1.00 93.62 81 TYR A O 1
ATOM 668 N N . LEU A 1 82 ? -2.798 -10.761 3.170 1.00 95.56 82 LEU A N 1
ATOM 669 C CA . LEU A 1 82 ? -3.333 -10.782 1.806 1.00 95.56 82 LEU A CA 1
ATOM 670 C C . LEU A 1 82 ? -3.377 -12.214 1.256 1.00 95.56 82 LEU A C 1
ATOM 672 O O . LEU A 1 82 ? -4.405 -12.645 0.741 1.00 95.56 82 LEU A O 1
ATOM 676 N N . SER A 1 83 ? -2.299 -12.979 1.433 1.00 96.31 83 SER A N 1
ATOM 677 C CA . SER A 1 83 ? -2.211 -14.360 0.942 1.00 96.31 83 SER A CA 1
ATOM 678 C C . SER A 1 83 ? -3.171 -15.315 1.644 1.00 96.31 83 SER A C 1
ATOM 680 O O . SER A 1 83 ? -3.761 -16.172 0.993 1.00 96.31 83 SER A O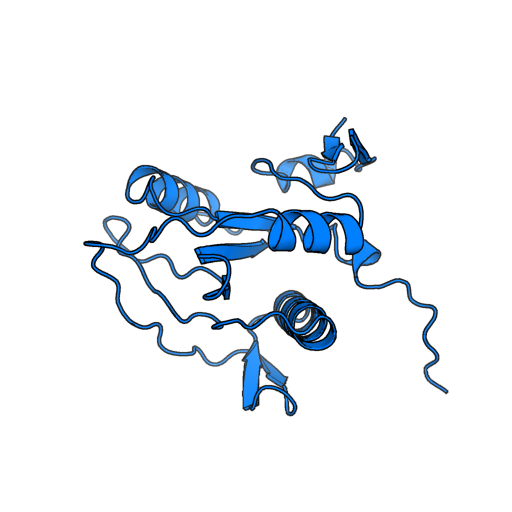 1
ATOM 682 N N . ASP A 1 84 ? -3.332 -15.180 2.960 1.00 95.06 84 ASP A N 1
ATOM 683 C CA . ASP A 1 84 ? -4.255 -15.990 3.764 1.00 95.06 84 ASP A CA 1
ATOM 684 C C . ASP A 1 84 ? -5.710 -15.753 3.353 1.00 95.06 84 ASP A C 1
ATOM 686 O O . ASP A 1 84 ? -6.533 -16.662 3.416 1.00 95.06 84 ASP A O 1
ATOM 690 N N . ASN A 1 85 ? -6.001 -14.562 2.833 1.00 95.44 85 ASN A N 1
ATOM 691 C CA . ASN A 1 85 ? -7.303 -14.194 2.290 1.00 95.44 85 ASN A CA 1
ATOM 692 C C . ASN A 1 85 ? -7.385 -14.332 0.762 1.00 95.44 85 ASN A C 1
ATOM 694 O O . ASN A 1 85 ? -8.315 -13.812 0.156 1.00 95.44 85 ASN A O 1
ATOM 698 N N . SER A 1 86 ? -6.445 -15.047 0.130 1.00 97.19 86 SER A N 1
ATOM 699 C CA . SER A 1 86 ? -6.424 -15.299 -1.322 1.00 97.19 86 SER A CA 1
ATOM 700 C C . SER A 1 86 ? -6.403 -14.034 -2.196 1.00 97.19 86 SER A C 1
ATOM 702 O O . SER A 1 86 ? -6.860 -14.048 -3.340 1.00 97.19 86 SER A O 1
ATOM 704 N N . ILE A 1 87 ? -5.840 -12.939 -1.685 1.00 97.62 87 ILE A N 1
ATOM 705 C CA . ILE A 1 87 ? -5.648 -11.695 -2.429 1.00 97.62 87 ILE A CA 1
ATOM 706 C C . ILE A 1 87 ? -4.262 -11.721 -3.076 1.00 97.62 87 ILE A C 1
ATOM 708 O O . ILE A 1 87 ? -3.235 -11.668 -2.397 1.00 97.62 87 ILE A O 1
ATOM 712 N N . ALA A 1 88 ? -4.238 -11.788 -4.408 1.00 97.75 88 ALA A N 1
ATOM 713 C CA . ALA A 1 88 ? -3.005 -11.699 -5.183 1.00 97.75 88 ALA A CA 1
ATOM 714 C C . ALA A 1 88 ? -2.365 -10.310 -5.032 1.00 97.75 88 ALA A C 1
ATOM 716 O O . ALA A 1 88 ? -3.067 -9.296 -5.071 1.00 97.75 88 ALA A O 1
ATOM 717 N N . PHE A 1 89 ? -1.037 -10.266 -4.910 1.00 97.94 89 PHE A N 1
ATOM 718 C CA . PHE A 1 89 ? -0.283 -9.018 -4.840 1.00 97.94 89 PHE A CA 1
ATOM 719 C C . PHE A 1 89 ? 1.049 -9.094 -5.593 1.00 97.94 89 PHE A C 1
ATOM 721 O O . PHE A 1 89 ? 1.652 -10.158 -5.724 1.00 97.94 89 PHE A O 1
ATOM 728 N N . GLU A 1 90 ? 1.536 -7.933 -6.020 1.00 96.81 90 GLU A N 1
ATOM 729 C CA . GLU A 1 90 ? 2.911 -7.701 -6.455 1.00 96.81 90 GLU A CA 1
ATOM 730 C C . GLU A 1 90 ? 3.600 -6.789 -5.435 1.00 96.81 90 GLU A C 1
ATOM 732 O O . GLU A 1 90 ? 3.117 -5.691 -5.157 1.00 96.81 90 GLU A O 1
ATOM 737 N N . TYR A 1 91 ? 4.718 -7.238 -4.864 1.00 96.88 91 TYR A N 1
ATOM 738 C CA . TYR A 1 91 ? 5.482 -6.472 -3.876 1.00 96.88 91 TYR A CA 1
ATOM 739 C C . TYR A 1 91 ? 6.587 -5.656 -4.551 1.00 96.88 91 TYR A C 1
ATOM 741 O O . TYR A 1 91 ? 7.356 -6.199 -5.343 1.00 96.88 91 TYR A O 1
ATOM 749 N N . GLU A 1 92 ? 6.634 -4.351 -4.265 1.00 95.44 92 GLU A N 1
ATOM 750 C CA . GLU A 1 92 ? 7.507 -3.359 -4.915 1.00 95.44 92 GLU A CA 1
ATOM 751 C C . GLU A 1 92 ? 7.520 -3.459 -6.457 1.00 95.44 92 GLU A C 1
ATOM 753 O O . GLU A 1 92 ? 8.509 -3.122 -7.098 1.00 95.44 92 GLU A O 1
ATOM 758 N N . GLY A 1 93 ? 6.433 -3.925 -7.087 1.00 94.75 93 GLY A N 1
ATOM 759 C CA . GLY A 1 93 ? 6.425 -4.282 -8.515 1.00 94.75 93 GLY A CA 1
ATOM 760 C C . GLY A 1 93 ? 6.453 -3.094 -9.485 1.00 94.75 93 GLY A C 1
ATOM 761 O O . GLY A 1 93 ? 6.790 -3.264 -10.661 1.00 94.75 93 GLY A O 1
ATOM 762 N N . TYR A 1 94 ? 6.133 -1.887 -9.007 1.00 95.94 94 TYR A N 1
ATOM 763 C CA . TYR A 1 94 ? 5.909 -0.698 -9.833 1.00 95.94 94 TYR A CA 1
ATOM 764 C C . TYR A 1 94 ? 6.635 0.515 -9.267 1.00 95.94 94 TYR A C 1
ATOM 766 O O . TYR A 1 94 ? 6.499 0.850 -8.096 1.00 95.94 94 TYR A O 1
ATOM 774 N N . THR A 1 95 ? 7.390 1.203 -10.115 1.00 96.06 95 THR A N 1
ATOM 775 C CA . THR A 1 95 ? 8.147 2.403 -9.763 1.00 96.06 95 THR A CA 1
ATOM 776 C C . THR A 1 95 ? 7.790 3.547 -10.703 1.00 96.06 95 THR A C 1
ATOM 778 O O . THR A 1 95 ? 7.884 3.421 -11.922 1.00 96.06 95 THR A O 1
ATOM 781 N N . PHE A 1 96 ? 7.419 4.682 -10.122 1.00 95.50 96 PHE A N 1
ATOM 782 C CA . PHE A 1 96 ? 6.920 5.864 -10.818 1.00 95.50 96 PHE A CA 1
ATOM 783 C C . PHE A 1 96 ? 7.864 7.050 -10.646 1.00 95.50 96 PHE A C 1
ATOM 785 O O . PHE A 1 96 ? 8.478 7.224 -9.589 1.00 95.50 96 PHE A O 1
ATOM 792 N N . GLU A 1 97 ? 7.958 7.904 -11.659 1.00 95.62 97 GLU A N 1
ATOM 793 C CA . GLU A 1 97 ? 8.768 9.119 -11.600 1.00 95.62 97 GLU A CA 1
ATOM 794 C C . GLU A 1 97 ? 8.016 10.244 -10.872 1.00 95.62 97 GLU A C 1
ATOM 796 O O . GLU A 1 97 ? 6.870 10.562 -11.165 1.00 95.62 97 GLU A O 1
ATOM 801 N N . VAL A 1 98 ? 8.659 10.887 -9.896 1.00 94.44 98 VAL A N 1
ATOM 802 C CA . VAL A 1 98 ? 8.068 11.963 -9.076 1.00 94.44 98 VAL A CA 1
ATOM 803 C C . VAL A 1 98 ? 8.961 13.208 -9.041 1.00 94.44 98 VAL A C 1
ATOM 805 O O . VAL A 1 98 ? 9.289 13.771 -7.985 1.00 94.44 98 VAL A O 1
ATOM 808 N N . GLY A 1 99 ? 9.373 13.656 -10.229 1.00 88.62 99 GLY A N 1
ATOM 809 C CA . GLY A 1 99 ? 10.303 14.767 -10.432 1.00 88.62 99 GLY A CA 1
ATOM 810 C C . GLY A 1 99 ? 11.757 14.310 -10.301 1.00 88.62 99 GLY A C 1
ATOM 811 O O . GLY A 1 99 ? 12.199 13.439 -11.033 1.00 88.62 99 GLY A O 1
ATOM 812 N N . LYS A 1 100 ? 12.524 14.867 -9.351 1.00 86.75 100 LYS A N 1
ATOM 813 C CA . LYS A 1 100 ? 13.949 14.516 -9.130 1.00 86.75 100 LYS A CA 1
ATOM 814 C C . LYS A 1 100 ? 14.177 13.148 -8.454 1.00 86.75 100 LYS A C 1
ATOM 816 O O . LYS A 1 100 ? 15.166 12.964 -7.752 1.00 86.75 100 LYS A O 1
ATOM 821 N N . GLY A 1 101 ? 13.243 12.216 -8.567 1.00 90.56 101 GLY A N 1
ATOM 822 C CA . GLY A 1 101 ? 13.359 10.900 -7.951 1.00 90.56 101 GLY A CA 1
ATOM 823 C C . GLY A 1 101 ? 12.163 10.026 -8.272 1.00 90.56 101 GLY A C 1
ATOM 824 O O . GLY A 1 101 ? 11.254 10.459 -8.973 1.00 90.56 101 GLY A O 1
ATOM 825 N N . SER A 1 102 ? 12.157 8.820 -7.720 1.00 93.06 102 SER A N 1
ATOM 826 C CA . SER A 1 102 ? 11.094 7.844 -7.921 1.00 93.06 102 SER A CA 1
ATOM 827 C C . SER A 1 102 ? 10.306 7.548 -6.643 1.00 93.06 102 SER A C 1
ATOM 829 O O . SER A 1 102 ? 10.732 7.866 -5.517 1.00 93.06 102 SER A O 1
ATOM 831 N N . TYR A 1 103 ? 9.133 6.960 -6.850 1.00 94.31 103 TYR A N 1
ATOM 832 C CA . TYR A 1 103 ? 8.247 6.431 -5.830 1.00 94.31 103 TYR A CA 1
ATOM 833 C C . TYR A 1 103 ? 7.824 5.008 -6.202 1.00 94.31 103 TYR A C 1
ATOM 835 O O . TYR A 1 103 ? 7.352 4.775 -7.311 1.00 94.31 103 TYR A O 1
ATOM 843 N N . THR A 1 104 ? 7.999 4.080 -5.268 1.00 95.06 104 THR A N 1
ATOM 844 C CA . THR A 1 104 ? 7.678 2.659 -5.417 1.00 95.06 104 THR A CA 1
ATOM 845 C C . THR A 1 104 ? 6.699 2.323 -4.300 1.00 95.06 104 THR A C 1
ATOM 847 O O . THR A 1 104 ? 7.127 2.325 -3.145 1.00 95.06 104 THR A O 1
ATOM 850 N N . PRO A 1 105 ? 5.401 2.140 -4.596 1.00 95.38 105 PRO A N 1
ATOM 851 C CA . PRO A 1 105 ? 4.455 1.645 -3.610 1.00 95.38 105 PRO A CA 1
ATOM 852 C C . PRO A 1 105 ? 4.850 0.252 -3.119 1.00 95.38 105 PRO A C 1
ATOM 854 O O . PRO A 1 105 ? 5.405 -0.540 -3.885 1.00 95.38 105 PRO A O 1
ATOM 857 N N . ASP A 1 106 ? 4.518 -0.054 -1.867 1.00 96.06 106 ASP A N 1
ATOM 858 C CA . ASP A 1 106 ? 4.899 -1.331 -1.255 1.00 96.06 106 ASP A CA 1
ATOM 859 C C . ASP A 1 106 ? 4.174 -2.524 -1.919 1.00 96.06 106 ASP A C 1
ATOM 861 O O . ASP A 1 106 ? 4.809 -3.534 -2.216 1.00 96.06 106 ASP A O 1
ATOM 865 N N . PHE A 1 107 ? 2.871 -2.407 -2.216 1.00 97.56 107 PHE A N 1
ATOM 866 C CA . PHE A 1 107 ? 2.088 -3.471 -2.866 1.00 97.56 107 PHE A CA 1
ATOM 867 C C . PHE A 1 107 ? 1.177 -2.952 -3.982 1.00 97.56 107 PHE A C 1
ATOM 869 O O . PHE A 1 107 ? 0.613 -1.859 -3.888 1.00 97.56 107 PHE A O 1
ATOM 876 N N . TYR A 1 108 ? 0.956 -3.791 -4.993 1.00 97.94 108 TYR A N 1
ATOM 877 C CA . TYR A 1 108 ? -0.114 -3.661 -5.982 1.00 97.94 108 TYR A CA 1
ATOM 878 C C . TYR A 1 108 ? -1.014 -4.895 -5.954 1.00 97.94 108 TYR A C 1
ATOM 880 O O . TYR A 1 108 ? -0.509 -6.014 -5.932 1.00 97.94 108 TYR A O 1
ATOM 888 N N . LEU A 1 109 ? -2.331 -4.701 -5.967 1.00 98.12 109 LEU A N 1
ATOM 889 C CA . LEU A 1 109 ? -3.328 -5.768 -6.023 1.00 98.12 109 LEU A CA 1
ATOM 890 C C . LEU A 1 109 ? -3.916 -5.835 -7.444 1.00 98.12 109 LEU A C 1
ATOM 892 O O . LEU A 1 109 ? -4.863 -5.100 -7.732 1.00 98.12 109 LEU A O 1
ATOM 896 N N . PRO A 1 110 ? -3.400 -6.687 -8.350 1.00 96.81 110 PRO A N 1
ATOM 897 C CA . PRO A 1 110 ? -3.755 -6.641 -9.772 1.00 96.81 110 PRO A CA 1
ATOM 898 C C . PRO A 1 110 ? -5.240 -6.890 -10.051 1.00 96.81 110 PRO A C 1
ATOM 900 O O . PRO A 1 110 ? -5.822 -6.233 -10.906 1.00 96.81 110 PRO A O 1
ATOM 903 N N . ASN A 1 111 ? -5.886 -7.775 -9.287 1.00 96.94 111 ASN A N 1
ATOM 904 C CA . ASN A 1 111 ? -7.313 -8.080 -9.463 1.00 96.94 111 ASN A CA 1
ATOM 905 C C . ASN A 1 111 ? -8.239 -6.945 -9.007 1.00 96.94 111 ASN A C 1
ATOM 907 O O . ASN A 1 111 ? -9.422 -6.953 -9.338 1.00 96.94 111 ASN A O 1
ATOM 911 N N . HIS A 1 112 ? -7.706 -5.998 -8.236 1.00 97.25 112 HIS A N 1
ATOM 912 C CA . HIS A 1 112 ? -8.445 -4.867 -7.686 1.00 97.25 112 HIS A CA 1
ATOM 913 C C . HIS A 1 112 ? -7.981 -3.541 -8.295 1.00 97.25 112 HIS A C 1
ATOM 915 O O . HIS A 1 112 ? -8.675 -2.551 -8.149 1.00 97.25 112 HIS A O 1
ATOM 921 N N . ASP A 1 113 ? -6.849 -3.510 -9.006 1.00 97.38 113 ASP A N 1
ATOM 922 C CA . ASP A 1 113 ? -6.233 -2.281 -9.515 1.00 97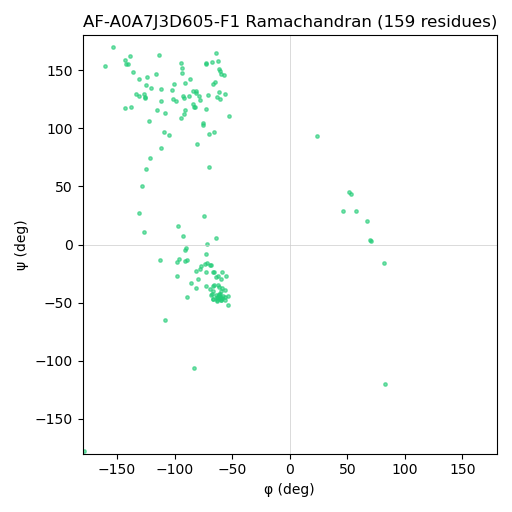.38 113 ASP A CA 1
ATOM 923 C C . ASP A 1 113 ? -6.007 -1.236 -8.405 1.00 97.38 113 ASP A C 1
ATOM 925 O O . ASP A 1 113 ? -6.274 -0.042 -8.541 1.00 97.38 113 ASP A O 1
ATOM 929 N N . LEU A 1 114 ? -5.507 -1.729 -7.270 1.00 97.88 114 LEU A N 1
ATOM 930 C CA . LEU A 1 114 ? -5.357 -0.970 -6.037 1.00 97.88 114 LEU A CA 1
ATOM 931 C C . LEU A 1 114 ? -3.924 -1.060 -5.524 1.00 97.88 114 LEU A C 1
ATOM 933 O O . LEU A 1 114 ? -3.386 -2.153 -5.345 1.00 97.88 114 LEU A O 1
ATOM 937 N N . PHE A 1 115 ? -3.320 0.084 -5.220 1.00 97.69 115 PHE A N 1
ATOM 938 C CA . PHE A 1 115 ? -2.028 0.132 -4.547 1.00 97.69 115 PHE A CA 1
ATOM 939 C C . PHE A 1 115 ? -2.185 0.253 -3.033 1.00 97.69 115 PHE A C 1
ATOM 941 O O . PHE A 1 115 ? -3.099 0.904 -2.518 1.00 97.69 115 PHE A O 1
ATOM 948 N N . ILE A 1 116 ? -1.240 -0.335 -2.306 1.00 96.38 116 ILE A N 1
ATOM 949 C CA . ILE A 1 116 ? -1.153 -0.235 -0.854 1.00 96.38 116 ILE A CA 1
ATOM 950 C C . ILE A 1 116 ? 0.236 0.266 -0.474 1.00 96.38 116 ILE A C 1
ATOM 952 O O . ILE A 1 116 ? 1.250 -0.329 -0.830 1.00 96.38 116 ILE A O 1
ATOM 956 N N . GLU A 1 117 ? 0.262 1.345 0.303 1.00 95.06 117 GLU A N 1
ATOM 957 C CA . GLU A 1 117 ? 1.452 1.821 0.995 1.00 95.06 117 GLU A CA 1
ATOM 958 C C . GLU A 1 117 ? 1.384 1.417 2.468 1.00 95.06 117 GLU A C 1
ATOM 960 O O . GLU A 1 117 ? 0.453 1.777 3.191 1.00 95.06 117 GLU A O 1
ATOM 965 N N . VAL A 1 118 ? 2.412 0.738 2.951 1.00 91.88 118 VAL A N 1
ATOM 966 C CA . VAL A 1 118 ? 2.555 0.331 4.342 1.00 91.88 118 VAL A CA 1
ATOM 967 C C . VAL A 1 118 ? 3.463 1.329 5.059 1.00 91.88 118 VAL A C 1
ATOM 969 O O . VAL A 1 118 ? 4.588 1.608 4.641 1.00 91.88 118 VAL A O 1
ATOM 972 N N . LYS A 1 119 ? 2.981 1.946 6.147 1.00 86.62 119 LYS A N 1
ATOM 973 C CA . LYS A 1 119 ? 3.735 3.001 6.847 1.00 86.62 119 LYS A CA 1
ATOM 974 C C . LYS A 1 119 ? 3.692 2.917 8.360 1.00 86.62 119 LYS A C 1
ATOM 976 O O . LYS A 1 119 ? 2.662 3.146 8.987 1.00 86.62 119 LYS A O 1
ATOM 981 N N . GLY A 1 120 ? 4.875 2.733 8.945 1.00 77.94 120 GLY A N 1
ATOM 982 C CA . GLY A 1 120 ? 5.153 3.055 10.342 1.00 77.94 120 GLY A CA 1
ATOM 983 C C . GLY A 1 120 ? 5.483 4.532 10.526 1.00 77.94 120 GLY A C 1
ATOM 984 O O . GLY A 1 120 ? 4.615 5.403 10.457 1.00 77.94 120 GLY A O 1
ATOM 985 N N . LEU A 1 121 ? 6.759 4.830 10.761 1.00 73.56 121 LEU A N 1
ATOM 986 C CA . LEU A 1 121 ? 7.232 6.200 10.933 1.00 73.56 121 LEU A CA 1
ATOM 987 C C . LEU A 1 121 ? 7.445 6.886 9.577 1.00 73.56 121 LEU A C 1
ATOM 989 O O . LEU A 1 121 ? 8.107 6.360 8.687 1.00 73.56 121 LEU A O 1
ATOM 993 N N . TRP A 1 122 ? 6.928 8.107 9.436 1.00 73.50 122 TRP A N 1
ATOM 994 C CA . TRP A 1 122 ? 7.226 8.948 8.278 1.00 73.50 122 TRP A CA 1
ATOM 995 C C . TRP A 1 122 ? 8.641 9.521 8.395 1.00 73.50 122 TRP A C 1
ATOM 997 O O . TRP A 1 122 ? 8.854 10.491 9.123 1.00 73.50 122 TRP A O 1
ATOM 1007 N N . ALA A 1 123 ? 9.590 8.948 7.655 1.00 74.94 123 ALA A N 1
ATOM 1008 C CA . ALA A 1 123 ? 10.910 9.544 7.469 1.00 74.94 123 ALA A CA 1
ATOM 1009 C C . ALA A 1 123 ? 10.813 10.906 6.752 1.00 74.94 123 ALA A C 1
ATOM 1011 O O . ALA A 1 123 ? 9.834 11.204 6.052 1.00 74.94 123 ALA A O 1
ATOM 1012 N N . PHE A 1 124 ? 11.842 11.743 6.915 1.00 76.00 124 PHE A N 1
ATOM 1013 C CA . PHE A 1 124 ? 11.892 13.057 6.278 1.00 76.00 124 PHE A CA 1
ATOM 1014 C C . PHE A 1 124 ? 11.736 12.931 4.751 1.00 76.00 124 PHE A C 1
ATOM 1016 O O . PHE A 1 124 ? 12.387 12.116 4.106 1.00 76.00 124 PHE A O 1
ATOM 1023 N N . GLY A 1 125 ? 10.825 13.713 4.166 1.00 78.06 125 GLY A N 1
ATOM 1024 C CA . GLY A 1 125 ? 10.567 13.720 2.721 1.00 78.06 125 GLY A CA 1
ATOM 1025 C C . GLY A 1 125 ? 9.644 12.616 2.182 1.00 78.06 125 GLY A C 1
ATOM 1026 O O . GLY A 1 125 ? 9.089 12.803 1.099 1.00 78.06 125 GLY A O 1
ATOM 1027 N N . ALA A 1 126 ? 9.376 11.533 2.924 1.00 83.56 126 ALA A N 1
ATOM 1028 C CA . ALA A 1 126 ? 8.509 10.441 2.455 1.00 83.56 126 ALA A CA 1
ATOM 1029 C C . ALA A 1 126 ? 7.071 10.916 2.163 1.00 83.56 126 ALA A C 1
ATOM 1031 O O . ALA A 1 126 ? 6.521 10.629 1.100 1.00 83.56 126 ALA A O 1
ATOM 1032 N N . LYS A 1 127 ? 6.504 11.764 3.037 1.00 85.88 127 LYS A N 1
ATOM 1033 C CA . LYS A 1 127 ? 5.190 12.396 2.802 1.00 85.88 127 LYS A CA 1
ATOM 1034 C C . LYS A 1 127 ? 5.162 13.224 1.516 1.00 85.88 127 LYS A C 1
ATOM 1036 O O . LYS A 1 127 ? 4.150 13.253 0.826 1.00 85.88 127 LYS A O 1
ATOM 1041 N N . ASN A 1 128 ? 6.258 13.910 1.190 1.00 89.00 128 ASN A N 1
ATOM 1042 C CA . ASN A 1 128 ? 6.327 14.757 -0.000 1.00 89.00 128 ASN A CA 1
ATOM 1043 C C . ASN A 1 128 ? 6.412 13.926 -1.284 1.00 89.00 128 ASN A C 1
ATOM 1045 O O . ASN A 1 128 ? 5.813 14.321 -2.280 1.00 89.00 128 ASN A O 1
ATOM 1049 N N . LYS A 1 129 ? 7.108 12.781 -1.267 1.00 91.31 129 LYS A N 1
ATOM 1050 C CA . LYS A 1 129 ? 7.123 11.849 -2.405 1.00 91.31 129 LYS A CA 1
ATOM 1051 C C . LYS A 1 129 ? 5.736 11.275 -2.676 1.00 91.31 129 LYS A C 1
ATOM 1053 O O . LYS A 1 129 ? 5.275 11.382 -3.806 1.00 91.31 129 LYS A O 1
ATOM 1058 N N . LEU A 1 130 ? 5.045 10.791 -1.639 1.00 91.88 130 LEU A N 1
ATOM 1059 C CA . LEU A 1 130 ? 3.671 10.304 -1.784 1.00 91.88 130 LEU A CA 1
ATOM 1060 C C . LEU A 1 130 ? 2.737 11.401 -2.317 1.00 91.88 130 LEU A C 1
ATOM 1062 O O . LEU A 1 130 ? 1.986 11.162 -3.253 1.00 91.88 130 LEU A O 1
ATOM 1066 N N . LYS A 1 131 ? 2.810 12.627 -1.776 1.00 91.88 131 LYS A N 1
ATOM 1067 C CA . LYS A 1 131 ? 2.015 13.756 -2.292 1.00 91.88 131 LYS A CA 1
ATOM 1068 C C . LYS A 1 131 ? 2.259 13.992 -3.781 1.00 91.88 131 LYS A C 1
ATOM 1070 O O . LYS A 1 131 ? 1.303 14.122 -4.537 1.00 91.88 131 LYS A O 1
ATOM 1075 N N . LYS A 1 132 ? 3.525 14.037 -4.206 1.00 94.94 132 LYS A N 1
ATOM 1076 C CA . LYS A 1 132 ? 3.882 14.216 -5.620 1.00 94.94 132 LYS A CA 1
ATOM 1077 C C . LYS A 1 132 ? 3.347 13.081 -6.482 1.00 94.94 132 LYS A C 1
ATOM 1079 O O . LYS A 1 132 ? 2.748 13.368 -7.506 1.00 94.94 132 LYS A O 1
ATOM 1084 N N . PHE A 1 133 ? 3.507 11.835 -6.041 1.00 95.56 133 PHE A N 1
ATOM 1085 C CA . PHE A 1 133 ? 2.946 10.670 -6.720 1.00 95.56 133 PHE A CA 1
ATOM 1086 C C . PHE A 1 133 ? 1.439 10.833 -6.942 1.00 95.56 133 PHE A C 1
ATOM 1088 O O . PHE A 1 133 ? 0.975 10.788 -8.072 1.00 95.56 133 PHE A O 1
ATOM 1095 N N . THR A 1 134 ? 0.689 11.154 -5.889 1.00 94.06 134 THR A N 1
ATOM 1096 C CA . THR A 1 134 ? -0.774 11.290 -5.977 1.00 94.06 134 THR A CA 1
ATOM 1097 C C . THR A 1 134 ? -1.235 12.472 -6.832 1.00 94.06 134 THR A C 1
ATOM 1099 O O . THR A 1 134 ? -2.355 12.461 -7.325 1.00 94.06 134 THR A O 1
ATOM 1102 N N . LEU A 1 135 ? -0.391 13.497 -6.996 1.00 94.50 135 LEU A N 1
ATOM 1103 C CA . LEU A 1 135 ? -0.668 14.635 -7.876 1.00 94.50 135 LEU A CA 1
ATOM 1104 C C . LEU A 1 135 ? -0.348 14.321 -9.342 1.00 94.50 135 LEU A C 1
ATOM 1106 O O . LEU A 1 135 ? -1.060 14.784 -10.225 1.00 94.50 135 LEU A O 1
ATOM 1110 N N . LEU A 1 136 ? 0.726 13.570 -9.596 1.00 96.31 136 LEU A N 1
ATOM 1111 C CA . LEU A 1 136 ? 1.174 13.221 -10.946 1.00 96.31 136 LEU A CA 1
ATOM 1112 C C . LEU A 1 136 ? 0.376 12.062 -11.550 1.00 96.31 136 LEU A C 1
ATOM 1114 O O . LEU A 1 136 ? 0.194 12.026 -12.761 1.00 96.31 136 LEU A O 1
ATOM 1118 N N . TYR A 1 137 ? -0.125 11.152 -10.714 1.00 96.19 137 TYR A N 1
ATOM 1119 C CA . TYR A 1 137 ? -0.847 9.952 -11.135 1.00 96.19 137 TYR A CA 1
ATOM 1120 C C . TYR A 1 137 ? -2.229 9.873 -10.466 1.00 96.19 137 TYR A C 1
ATOM 1122 O O . TYR A 1 137 ? -2.478 8.981 -9.656 1.00 96.19 137 TYR A O 1
ATOM 1130 N N . PRO A 1 138 ? -3.143 10.817 -10.761 1.00 95.06 138 PRO A N 1
ATOM 1131 C CA . PRO A 1 138 ? -4.436 10.911 -10.083 1.00 95.06 138 PRO A CA 1
ATOM 1132 C C . PRO A 1 138 ? -5.400 9.759 -10.406 1.00 95.06 138 PRO A C 1
ATOM 1134 O O . PRO A 1 138 ? -6.366 9.566 -9.670 1.00 95.06 138 PRO A O 1
ATOM 1137 N N . SER A 1 139 ? -5.169 9.005 -11.488 1.00 95.06 139 SER A N 1
ATOM 1138 C CA . SER A 1 139 ? -5.935 7.793 -11.809 1.00 95.06 139 SER A CA 1
ATOM 1139 C C . SER A 1 139 ? -5.591 6.621 -10.893 1.00 95.06 139 SER A C 1
ATOM 1141 O O . SER A 1 139 ? -6.417 5.726 -10.734 1.00 95.06 139 SER A O 1
ATOM 1143 N N . ILE A 1 140 ? -4.397 6.626 -10.290 1.00 95.69 140 ILE A N 1
ATOM 1144 C CA . ILE A 1 140 ? -3.927 5.543 -9.434 1.00 95.69 140 ILE A CA 1
ATOM 1145 C C . ILE A 1 140 ? -4.501 5.707 -8.033 1.00 95.69 140 ILE A C 1
ATOM 1147 O O . ILE A 1 140 ? -4.205 6.670 -7.315 1.00 95.69 140 ILE A O 1
ATOM 1151 N N . GLU A 1 141 ? -5.286 4.718 -7.613 1.00 95.31 141 GLU A N 1
ATOM 1152 C CA . GLU A 1 141 ? -5.742 4.632 -6.236 1.00 95.31 141 GLU A CA 1
ATOM 1153 C C . GLU A 1 141 ? -4.696 3.947 -5.360 1.00 95.31 141 GLU A C 1
ATOM 1155 O O . GLU A 1 141 ? -4.154 2.892 -5.685 1.00 95.31 141 GLU A O 1
ATOM 1160 N N . ILE A 1 142 ? -4.409 4.575 -4.222 1.00 95.50 142 ILE A N 1
ATOM 1161 C CA . ILE A 1 142 ? -3.425 4.093 -3.259 1.00 95.50 142 ILE A CA 1
ATOM 1162 C C . ILE A 1 142 ? -3.889 4.372 -1.834 1.00 95.50 142 ILE A C 1
ATOM 1164 O O . ILE A 1 142 ? -4.020 5.533 -1.418 1.00 95.50 142 ILE A O 1
ATOM 1168 N N . ILE A 1 143 ? -4.096 3.306 -1.068 1.00 94.94 143 ILE A N 1
ATOM 1169 C CA . ILE A 1 143 ? -4.457 3.377 0.350 1.00 94.94 143 ILE A CA 1
ATOM 1170 C C . ILE A 1 143 ? -3.213 3.274 1.227 1.00 94.94 143 ILE A C 1
ATOM 1172 O O . ILE A 1 143 ? -2.185 2.749 0.808 1.00 94.94 143 ILE A O 1
ATOM 1176 N N . ILE A 1 144 ? -3.293 3.801 2.449 1.00 92.31 144 ILE A N 1
ATOM 1177 C CA . ILE A 1 144 ? -2.173 3.774 3.391 1.00 92.31 144 ILE A CA 1
ATOM 1178 C C . ILE A 1 144 ? -2.563 2.927 4.592 1.00 92.31 144 ILE A C 1
ATOM 1180 O O . ILE A 1 144 ? -3.454 3.298 5.357 1.00 92.31 144 ILE A O 1
ATOM 1184 N N . LEU A 1 145 ? -1.860 1.817 4.785 1.00 90.62 145 LEU A N 1
ATOM 1185 C CA . LEU A 1 145 ? -1.968 1.009 5.989 1.00 90.62 145 LEU A CA 1
ATOM 1186 C C . LEU A 1 145 ? -0.939 1.501 6.996 1.00 90.62 145 LEU A C 1
ATOM 1188 O O . LEU A 1 145 ? 0.271 1.446 6.776 1.00 90.62 145 LEU A O 1
ATOM 1192 N N . HIS A 1 146 ? -1.423 2.022 8.115 1.00 84.12 146 HIS A N 1
ATOM 1193 C CA . HIS A 1 146 ? -0.560 2.544 9.165 1.00 84.12 146 HIS A CA 1
ATOM 1194 C C . HIS A 1 146 ? -0.137 1.437 10.132 1.00 84.12 146 HIS A C 1
ATOM 1196 O O . HIS A 1 146 ? -0.967 0.614 10.498 1.00 84.12 146 HIS A O 1
ATOM 1202 N N . TRP A 1 147 ? 1.109 1.457 10.628 1.00 75.69 147 TRP A N 1
ATOM 1203 C CA . TRP A 1 147 ? 1.618 0.466 11.600 1.00 75.69 147 TRP A CA 1
ATOM 1204 C C . TRP A 1 147 ? 0.750 0.384 12.848 1.00 75.69 147 TRP A C 1
ATOM 1206 O O . TRP A 1 147 ? 0.632 -0.653 13.472 1.00 75.69 147 TRP A O 1
ATOM 1216 N N . ASN A 1 148 ? 0.061 1.459 13.207 1.00 66.19 148 ASN A N 1
ATOM 1217 C CA . ASN A 1 148 ? -0.849 1.439 14.346 1.00 66.19 148 ASN A CA 1
ATO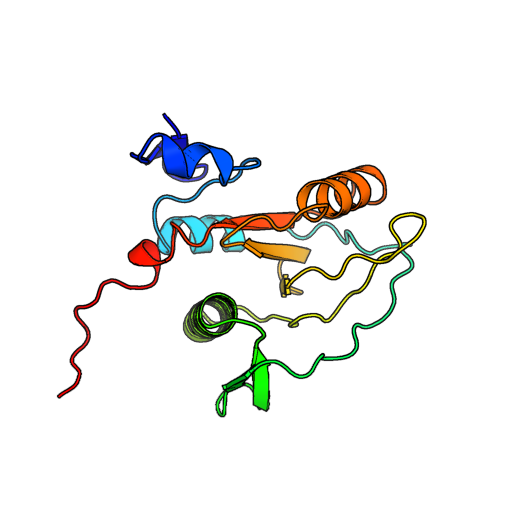M 1218 C C . ASN A 1 148 ? -2.136 0.632 14.078 1.00 66.19 148 ASN A C 1
ATOM 1220 O O . ASN A 1 148 ? -3.008 0.591 14.944 1.00 66.19 148 ASN A O 1
ATOM 1224 N N . MET A 1 149 ? -2.282 0.044 12.889 1.00 64.38 149 MET A N 1
ATOM 1225 C CA . MET A 1 149 ? -3.217 -1.032 12.560 1.00 64.38 149 MET A CA 1
ATOM 1226 C C . MET A 1 149 ? -2.577 -2.420 12.730 1.00 64.38 149 MET A C 1
ATOM 1228 O O . MET A 1 149 ? -3.169 -3.416 12.358 1.00 64.38 149 MET A O 1
ATOM 1232 N N . HIS A 1 150 ? -1.368 -2.526 13.276 1.00 60.12 150 HIS A N 1
ATOM 1233 C CA . HIS A 1 150 ? -0.735 -3.814 13.550 1.00 60.12 150 HIS A CA 1
ATOM 1234 C C . HIS A 1 150 ? -1.610 -4.630 14.512 1.00 60.12 150 HIS A C 1
ATOM 1236 O O . HIS A 1 150 ? -2.041 -5.705 14.134 1.00 60.12 150 HIS A O 1
ATOM 1242 N N . GLY A 1 151 ? -2.095 -4.059 15.619 1.00 57.66 151 GLY A N 1
ATOM 1243 C CA . GLY A 1 151 ? -3.065 -4.737 16.505 1.00 57.66 151 GLY A CA 1
ATOM 1244 C C . GLY A 1 151 ? -4.447 -5.048 15.899 1.00 57.66 151 GLY A C 1
ATOM 1245 O O . GLY A 1 151 ? -5.342 -5.431 16.627 1.00 57.66 151 GLY A O 1
ATOM 1246 N N . ILE A 1 152 ? -4.656 -4.810 14.601 1.00 59.16 152 ILE A N 1
ATOM 1247 C CA . ILE A 1 152 ? -5.830 -5.251 13.834 1.00 59.16 152 ILE A CA 1
ATOM 1248 C C . ILE A 1 152 ? -5.528 -6.543 13.042 1.00 59.16 152 ILE A C 1
ATOM 1250 O O . ILE A 1 152 ? -6.434 -7.312 12.746 1.00 59.16 152 ILE A O 1
ATOM 1254 N N . PHE A 1 153 ? -4.264 -6.773 12.678 1.00 54.66 153 PHE A N 1
ATOM 1255 C CA . PHE A 1 153 ? -3.789 -8.005 12.035 1.00 54.66 153 PHE A CA 1
ATOM 1256 C C . PHE A 1 153 ? -3.159 -8.984 13.040 1.00 54.66 153 PHE A C 1
ATOM 1258 O O . PHE A 1 153 ? -2.947 -10.146 12.711 1.00 54.66 153 PHE A O 1
ATOM 1265 N N . PHE A 1 154 ? -2.840 -8.494 14.240 1.00 56.81 154 PHE A N 1
ATOM 1266 C CA . PHE A 1 154 ? -2.204 -9.209 15.342 1.00 56.81 154 PHE A CA 1
ATOM 1267 C C . PHE A 1 154 ? -3.110 -9.148 16.569 1.00 56.81 154 PHE A C 1
ATOM 1269 O O . PHE A 1 154 ? -2.835 -8.394 17.501 1.00 56.81 154 PHE A O 1
ATOM 1276 N N . ASP A 1 155 ? -4.193 -9.925 16.563 1.00 47.06 155 ASP A N 1
ATOM 1277 C CA . ASP A 1 155 ? -4.719 -10.442 17.824 1.00 47.06 155 ASP A CA 1
ATOM 1278 C C . ASP A 1 155 ? -3.778 -11.579 18.247 1.00 47.06 155 ASP A C 1
ATOM 1280 O O . ASP A 1 155 ? -3.748 -12.654 17.645 1.00 47.06 155 ASP A O 1
ATOM 1284 N N . GLU A 1 156 ? -2.930 -11.308 19.241 1.00 42.47 156 GLU A N 1
ATOM 1285 C CA . GLU A 1 156 ? -2.051 -12.289 19.886 1.00 42.47 156 GLU A CA 1
ATOM 1286 C C . GLU A 1 156 ? -2.863 -13.283 20.740 1.00 42.47 156 GLU A C 1
ATOM 1288 O O . GLU A 1 156 ? -2.732 -13.328 21.959 1.00 42.47 156 GLU A O 1
ATOM 1293 N N . GLU A 1 157 ? -3.689 -14.112 20.100 1.00 38.06 157 GLU A N 1
ATOM 1294 C CA . GLU A 1 157 ? -4.281 -15.313 20.714 1.00 38.06 157 GLU A CA 1
ATOM 1295 C C . GLU A 1 157 ? -4.124 -16.576 19.845 1.00 38.06 157 GLU A C 1
ATOM 1297 O O . GLU A 1 157 ? -4.864 -17.549 19.971 1.00 38.06 157 GLU A O 1
ATOM 1302 N N . THR A 1 158 ? -3.093 -16.633 18.999 1.00 35.00 158 THR A N 1
ATOM 1303 C CA . THR A 1 158 ? -2.657 -17.895 18.377 1.00 35.00 158 THR A CA 1
ATOM 1304 C C . THR A 1 158 ? -1.292 -18.320 18.904 1.00 35.00 158 THR A C 1
ATOM 1306 O O . THR A 1 158 ? -0.257 -18.042 18.305 1.00 35.00 158 THR A O 1
ATOM 1309 N N . ASN A 1 159 ? -1.341 -18.980 20.064 1.00 30.17 159 ASN A N 1
ATOM 1310 C CA . ASN A 1 159 ? -0.529 -20.127 20.478 1.00 30.17 159 ASN A CA 1
ATOM 1311 C C . ASN A 1 159 ? 0.832 -20.300 19.782 1.00 30.17 159 ASN A C 1
ATOM 1313 O O . ASN A 1 159 ? 0.955 -21.020 18.792 1.00 30.17 159 ASN A O 1
ATOM 1317 N N . LEU A 1 160 ? 1.880 -19.755 20.403 1.00 30.66 160 LEU A N 1
ATOM 1318 C CA . LEU A 1 160 ? 3.164 -20.451 20.444 1.00 30.66 160 LEU A CA 1
ATOM 1319 C C . LEU A 1 160 ? 3.078 -21.497 21.565 1.00 30.66 160 LEU A C 1
ATOM 1321 O O . LEU A 1 160 ? 3.417 -21.224 22.716 1.00 30.66 160 LEU A O 1
ATOM 1325 N N . THR A 1 161 ? 2.565 -22.672 21.208 1.00 32.69 161 THR A N 1
ATOM 1326 C CA . THR A 1 161 ? 2.862 -23.947 21.877 1.00 32.69 161 THR A CA 1
ATOM 1327 C C . THR A 1 161 ? 3.685 -24.786 20.926 1.00 32.69 161 THR A C 1
ATOM 1329 O O . THR A 1 161 ? 3.215 -24.934 19.774 1.00 32.69 161 THR A O 1
#

Sequence (161 aa):
MIVCSVCGGRIQKKSHDRKYMFRPPYFCSGECLLQFIYDHKPRNSLEGIHFLRGNLSVGSIWSKRHGISFRSLFEYNVANYLSDNSIAFEYEGYTFEVGKGSYTPDFYLPNHDLFIEVKGLWAFGAKNKLKKFTLLYPSIEIIILHWNMHGIFFDEETNLT

Secondary structure (DSSP, 8-state):
-EE-TTT--EE---GGGTTT--SS---SSHHHHHHHHHHPPP--TTTT---EEPP----SEEETTTTEEESSHHHHHHHHHHHHTT---EES-EEEE-SSSEE--SEEETTTTEEEEEESS--TTHHHHHHHHHHH-TT--EEEEEGGGHHHH--S-S---

Foldseek 3Di:
DAAAPAPRDDDDDDPVCVVQCDDDDDHPALVSVVVCLVPQAADPLCVPPDWDFFDQDQAPADDPVVRHHDVDPQLVLVVVSCVVVVFDKDAQGTWHDQDPDIDGFGIARVRRQETEHEDEDDDPCNSVSVVSCCVVRVSRHYHYHYCVCVCNSDPPPDDPD

Mean predicted aligned error: 5.98 Å

pLDDT: mean 86.11, std 14.71, range [30.17, 98.12]

Nearest PDB structures (foldseek):
  2pfj-assembly1_A  TM=5.168E-01  e=1.969E-03  Escherichia phage T7
  8gy8-assembly1_B  TM=5.462E-01  e=8.344E-03  Pyrococcus furiosus DSM 3638
  3h7k-assembly1_A  TM=5.335E-01  e=1.491E+00  Arabidopsis thaliana
  5epi-assembly6_U  TM=2.336E-01  e=9.465E-02  Influenza B virus (B/Memphis/13/2003)
  5epi-assembly3_I  TM=2.375E-01  e=1.314E-01  Influenza B virus (B/Memphis/13/2003)

Solvent-accessible surface area (backbone atoms only — not comparable to full-atom values): 9698 Å² total; per-residue (Å²): 135,47,55,18,68,70,82,61,47,78,44,88,70,59,79,83,55,53,79,62,67,79,62,81,60,40,65,75,37,51,66,43,47,50,51,51,53,74,71,42,72,59,71,67,42,63,68,96,58,83,64,44,74,35,73,82,62,92,28,84,42,77,34,84,90,76,75,46,44,25,80,40,74,64,54,46,49,50,54,48,56,34,50,78,68,72,45,64,71,37,70,34,46,46,28,35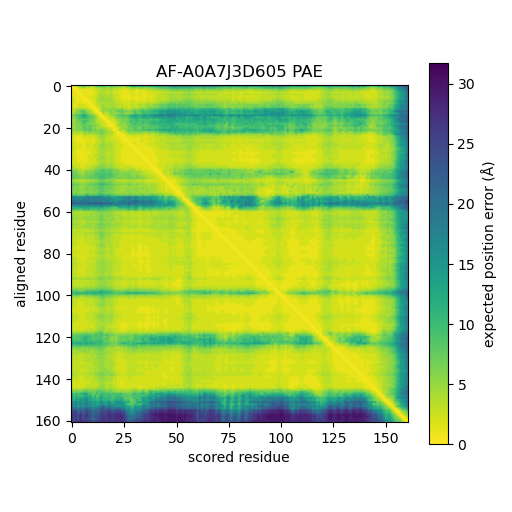,80,50,78,99,45,73,48,61,48,49,32,36,26,74,91,32,48,36,32,36,36,76,40,65,83,83,55,91,64,50,66,56,51,53,52,43,40,51,68,75,40,69,65,50,51,69,42,57,48,46,50,90,47,44,74,43,78,48,72,93,79,75,77,94,120

Radius of gyration: 15.77 Å; Cα contacts (8 Å, |Δi|>4): 235; chains: 1; bounding box: 36×39×43 Å